Protein AF-X0T0F8-F1 (afdb_monomer_lite)

Structure (mmCIF, N/CA/C/O backbone):
data_AF-X0T0F8-F1
#
_entry.id   AF-X0T0F8-F1
#
loop_
_atom_site.group_PDB
_atom_site.id
_atom_site.type_symbol
_atom_site.label_atom_id
_atom_site.label_alt_id
_atom_site.label_comp_id
_atom_site.label_asym_id
_atom_site.label_entity_id
_atom_site.label_seq_id
_atom_site.pdbx_PDB_ins_code
_atom_site.Cartn_x
_atom_site.Cartn_y
_atom_site.Cartn_z
_atom_site.occupancy
_atom_site.B_iso_or_equiv
_atom_site.auth_seq_id
_atom_site.auth_comp_id
_atom_site.auth_asym_id
_atom_site.auth_atom_id
_atom_site.pdbx_PDB_model_num
ATOM 1 N N . THR A 1 1 ? -37.747 -18.204 15.256 1.00 54.25 1 THR A N 1
ATOM 2 C CA . THR A 1 1 ? -36.375 -17.651 15.334 1.00 54.25 1 THR A CA 1
ATOM 3 C C . THR A 1 1 ? -36.435 -16.169 15.013 1.00 54.25 1 THR A C 1
ATOM 5 O O . THR A 1 1 ? -37.007 -15.819 13.990 1.00 54.25 1 THR A O 1
ATOM 8 N N . ARG A 1 2 ? -35.971 -15.277 15.900 1.00 54.91 2 ARG A N 1
ATOM 9 C CA . ARG A 1 2 ? -36.065 -13.819 15.690 1.00 54.91 2 ARG A CA 1
ATOM 10 C C . ARG A 1 2 ? -34.994 -13.406 14.676 1.00 54.91 2 ARG A C 1
ATOM 12 O O . ARG A 1 2 ? -33.815 -13.368 15.015 1.00 54.91 2 ARG A O 1
ATOM 19 N N . ILE A 1 3 ? -35.395 -13.170 13.432 1.00 52.09 3 ILE A N 1
ATOM 20 C CA . ILE A 1 3 ? -34.484 -12.750 12.363 1.00 52.09 3 ILE A CA 1
ATOM 21 C C . ILE A 1 3 ? -34.043 -11.314 12.678 1.00 52.09 3 ILE A C 1
ATOM 23 O O . ILE A 1 3 ? -34.888 -10.450 12.923 1.00 52.09 3 ILE A O 1
ATOM 27 N N . ARG A 1 4 ? -32.732 -11.060 12.762 1.00 62.59 4 ARG A N 1
ATOM 28 C CA . ARG A 1 4 ? -32.211 -9.701 12.975 1.00 62.59 4 ARG A CA 1
ATOM 29 C C . ARG A 1 4 ? -32.296 -8.945 11.648 1.00 62.59 4 ARG A C 1
ATOM 31 O O . ARG A 1 4 ? -31.747 -9.405 10.655 1.00 62.59 4 ARG A O 1
ATOM 38 N N . GLY A 1 5 ? -33.005 -7.817 11.642 1.00 70.88 5 GLY A N 1
ATOM 39 C CA . GLY A 1 5 ? -33.001 -6.881 10.515 1.00 70.88 5 GLY A CA 1
ATOM 40 C C . GLY A 1 5 ? -31.671 -6.119 10.395 1.00 70.88 5 GLY A C 1
ATOM 41 O O . GLY A 1 5 ? -30.781 -6.312 11.230 1.00 70.88 5 GLY A O 1
ATOM 42 N N . PRO A 1 6 ? -31.533 -5.236 9.391 1.00 69.25 6 PRO A N 1
ATOM 43 C CA . PRO A 1 6 ? -30.326 -4.439 9.180 1.00 69.25 6 PRO A CA 1
ATOM 44 C C . PRO A 1 6 ? -29.976 -3.612 10.425 1.00 69.25 6 PRO A C 1
ATOM 46 O O . PRO A 1 6 ? -30.846 -2.964 11.008 1.00 69.25 6 PRO A O 1
ATOM 49 N N . LEU A 1 7 ? -28.703 -3.631 10.835 1.00 70.88 7 LEU A N 1
ATOM 50 C CA . LEU A 1 7 ? -28.201 -2.877 11.997 1.00 70.88 7 LEU A CA 1
ATOM 51 C C . LEU A 1 7 ? -27.664 -1.483 11.624 1.00 70.88 7 LEU A C 1
ATOM 53 O O . LEU A 1 7 ? -27.368 -0.674 12.501 1.00 70.88 7 LEU A O 1
ATOM 57 N N . ALA A 1 8 ? -27.546 -1.191 10.329 1.00 66.50 8 ALA A N 1
ATOM 58 C CA . ALA A 1 8 ? -27.063 0.082 9.807 1.00 66.50 8 ALA A CA 1
ATOM 59 C C . ALA A 1 8 ? -27.865 0.509 8.565 1.00 66.50 8 ALA A C 1
ATOM 61 O O . ALA A 1 8 ? -28.493 -0.319 7.903 1.00 66.50 8 ALA A O 1
ATOM 62 N N . GLY A 1 9 ? -27.825 1.807 8.251 1.00 69.94 9 GLY A N 1
ATOM 63 C CA . GLY A 1 9 ? -28.524 2.400 7.106 1.00 69.94 9 GLY A CA 1
ATOM 64 C C . GLY A 1 9 ? -29.981 2.790 7.384 1.00 69.94 9 GLY A C 1
ATOM 65 O O . GLY A 1 9 ? -30.489 2.620 8.489 1.00 69.94 9 GLY A O 1
ATOM 66 N N . LEU A 1 10 ? -30.654 3.322 6.357 1.00 65.88 10 LEU A N 1
ATOM 67 C CA . LEU A 1 10 ? -32.000 3.914 6.457 1.00 65.88 10 LEU A CA 1
ATOM 68 C C . LEU A 1 10 ? -33.087 2.935 6.933 1.00 65.88 10 LEU A C 1
ATOM 70 O O . LEU A 1 10 ? -34.088 3.357 7.495 1.00 65.88 10 LEU A O 1
ATOM 74 N N . SER A 1 11 ? -32.895 1.631 6.716 1.00 75.56 11 SER A N 1
ATOM 75 C CA . SER A 1 11 ? -33.867 0.591 7.093 1.00 75.56 11 SER A CA 1
ATOM 76 C C . SER A 1 11 ? -33.663 0.041 8.514 1.00 75.56 11 SER A C 1
ATOM 78 O O . SER A 1 11 ? -34.413 -0.836 8.948 1.00 75.56 11 SER A O 1
ATOM 80 N N . ALA A 1 12 ? -32.641 0.505 9.242 1.00 76.50 12 ALA A N 1
ATOM 81 C CA . ALA A 1 12 ? -32.348 0.026 10.587 1.00 76.50 12 ALA A CA 1
ATOM 82 C C . ALA A 1 12 ? -33.282 0.673 11.618 1.00 76.50 12 ALA A C 1
ATOM 84 O O . ALA A 1 12 ? -33.380 1.894 11.700 1.00 76.50 12 ALA A O 1
ATOM 85 N N . ARG A 1 13 ? -33.925 -0.146 12.464 1.00 75.12 13 ARG A N 1
ATOM 86 C CA . ARG A 1 13 ? -34.783 0.348 13.562 1.00 75.12 13 ARG A CA 1
ATOM 87 C C . ARG A 1 13 ? -34.031 1.247 14.550 1.00 75.12 13 ARG A C 1
ATOM 89 O O . ARG A 1 13 ? -34.623 2.187 15.054 1.00 75.12 13 ARG A O 1
ATOM 96 N N . ASN A 1 14 ? -32.758 0.938 14.802 1.00 76.31 14 ASN A N 1
ATOM 97 C CA . ASN A 1 14 ? -31.816 1.739 15.585 1.00 76.31 14 ASN A CA 1
ATOM 98 C C . ASN A 1 14 ? -30.502 1.813 14.789 1.00 76.31 14 ASN A C 1
ATOM 100 O O . ASN A 1 14 ? -29.700 0.881 14.885 1.00 76.31 14 ASN A O 1
ATOM 104 N N . PRO A 1 15 ? -30.299 2.848 13.957 1.00 71.56 15 PRO A N 1
ATOM 105 C CA . PRO A 1 15 ? -29.115 2.936 13.118 1.00 71.56 15 PRO A CA 1
ATOM 106 C C . PRO A 1 15 ? -27.858 3.137 13.967 1.00 71.56 15 PRO A C 1
ATOM 108 O O . PRO A 1 15 ? -27.785 4.055 14.782 1.00 71.56 15 PRO A O 1
ATOM 111 N N . ILE A 1 16 ? -26.848 2.300 13.742 1.00 71.38 16 ILE A N 1
ATOM 112 C CA . ILE A 1 16 ? -25.499 2.525 14.263 1.00 71.38 16 ILE A CA 1
ATOM 113 C C . ILE A 1 16 ? -24.871 3.687 13.466 1.00 71.38 16 ILE A C 1
ATOM 115 O O . ILE A 1 16 ? -24.812 3.595 12.234 1.00 71.38 16 ILE A O 1
ATOM 119 N N . PRO A 1 17 ? -24.407 4.780 14.112 1.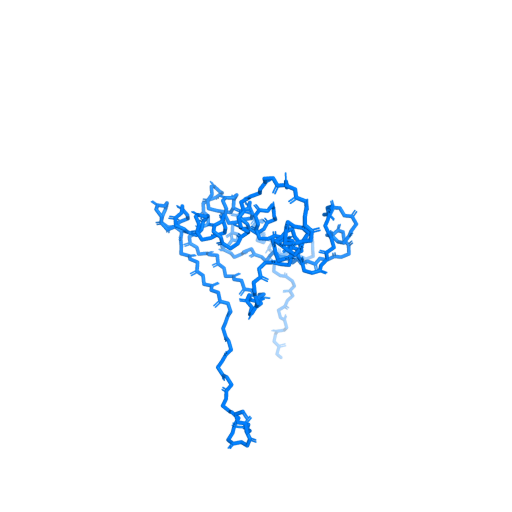00 76.31 17 PRO A N 1
ATOM 120 C CA . PRO A 1 17 ? -23.706 5.858 13.416 1.00 76.31 17 PRO A CA 1
ATOM 121 C C . PRO A 1 17 ? -22.486 5.309 12.675 1.00 76.31 17 PRO A C 1
ATOM 123 O O . PRO A 1 17 ? -21.732 4.525 13.255 1.00 76.31 17 PRO A O 1
ATOM 126 N N . ARG A 1 18 ? -22.260 5.719 11.420 1.00 70.81 18 ARG A N 1
ATOM 127 C CA . ARG A 1 18 ? -21.124 5.215 10.620 1.00 70.81 18 ARG A CA 1
ATOM 128 C C . ARG A 1 18 ? -19.789 5.397 11.348 1.00 70.81 18 ARG A C 1
ATOM 130 O O . ARG A 1 18 ? -19.007 4.456 11.417 1.00 70.81 18 ARG A O 1
ATOM 137 N N . ASP A 1 19 ? -19.612 6.535 12.009 1.00 75.94 19 ASP A N 1
ATOM 138 C CA . ASP A 1 19 ? -18.387 6.881 12.745 1.00 75.94 19 ASP A CA 1
ATOM 139 C C . ASP A 1 19 ? -18.174 6.044 14.019 1.00 75.94 19 ASP A C 1
ATOM 141 O O . ASP A 1 19 ? -17.109 6.071 14.635 1.00 75.94 19 ASP A O 1
ATOM 145 N N . SER A 1 20 ? -19.183 5.278 14.443 1.00 79.19 20 SER A N 1
ATOM 146 C CA . SER A 1 20 ? -19.064 4.373 15.590 1.00 79.19 20 SER A CA 1
ATOM 147 C C . SER A 1 20 ? -18.519 2.989 15.217 1.00 79.19 20 SER A C 1
ATOM 149 O O . SER A 1 20 ? -18.130 2.230 16.112 1.00 79.19 20 SER A O 1
ATOM 151 N N . LEU A 1 21 ? -18.440 2.665 13.918 1.00 83.25 21 LEU A N 1
ATOM 152 C CA . LEU A 1 21 ? -17.884 1.403 13.438 1.00 83.25 21 LEU A CA 1
ATOM 153 C C . LEU A 1 21 ? -16.379 1.339 13.723 1.00 83.25 21 LEU A C 1
ATOM 155 O O . LEU A 1 21 ? -15.634 2.287 13.499 1.00 83.25 21 LEU A O 1
ATOM 159 N N . LYS A 1 22 ? -15.925 0.200 14.250 1.00 89.19 22 LYS A N 1
ATOM 160 C CA . LYS A 1 22 ? -14.508 -0.039 14.585 1.00 89.19 22 LYS A CA 1
ATOM 161 C C . LYS A 1 22 ? -13.751 -0.807 13.507 1.00 89.19 22 LYS A C 1
ATOM 163 O O . LYS A 1 22 ? -12.538 -0.952 13.607 1.00 89.19 22 LYS A O 1
ATOM 168 N N . VAL A 1 23 ? -14.475 -1.308 12.512 1.00 92.00 23 VAL A N 1
ATOM 169 C CA . VAL A 1 23 ? -13.954 -2.085 11.392 1.00 92.00 23 VAL A CA 1
ATOM 170 C C . VAL A 1 23 ? -14.469 -1.438 10.118 1.00 92.00 23 VAL A C 1
ATOM 172 O O . VAL A 1 23 ? -15.662 -1.153 10.010 1.00 92.00 23 VAL A O 1
ATOM 175 N N . VAL A 1 24 ? -13.559 -1.213 9.178 1.00 92.06 24 VAL A N 1
ATOM 176 C CA . VAL A 1 24 ? -13.844 -0.682 7.847 1.00 92.06 24 VAL A CA 1
ATOM 177 C C . VAL A 1 24 ? -13.382 -1.728 6.845 1.00 92.06 24 VAL A C 1
ATOM 179 O O . VAL A 1 24 ? -12.265 -2.231 6.959 1.00 92.06 24 VAL A O 1
ATOM 182 N N . LEU A 1 25 ? -14.251 -2.068 5.897 1.00 93.31 25 LEU A N 1
ATOM 183 C CA . LEU A 1 25 ? -13.880 -2.858 4.732 1.00 93.31 25 LEU A CA 1
ATOM 184 C C . LEU A 1 25 ? -13.522 -1.886 3.610 1.00 93.31 25 LEU A C 1
ATOM 186 O O . LEU A 1 25 ? -14.281 -0.955 3.345 1.00 93.31 25 LEU A O 1
ATOM 190 N N . VAL A 1 26 ? -12.364 -2.101 3.000 1.00 93.94 26 VAL A N 1
ATOM 191 C CA . VAL A 1 26 ? -11.932 -1.399 1.794 1.00 93.94 26 VAL A CA 1
ATOM 192 C C . VAL A 1 26 ? -11.822 -2.462 0.717 1.00 93.94 26 VAL A C 1
ATOM 194 O O . VAL A 1 26 ? -10.995 -3.365 0.831 1.00 93.94 26 VAL A O 1
ATOM 197 N N . ASP A 1 27 ? -12.704 -2.393 -0.265 1.00 94.31 27 ASP A N 1
ATOM 198 C CA . ASP A 1 27 ? -12.784 -3.323 -1.377 1.00 94.31 27 ASP A CA 1
ATOM 199 C C . ASP A 1 27 ? -12.204 -2.721 -2.658 1.00 94.31 27 ASP A C 1
ATOM 201 O O . ASP A 1 27 ? -11.964 -1.519 -2.775 1.00 94.31 27 ASP A O 1
ATOM 205 N N . ILE A 1 28 ? -11.921 -3.608 -3.608 1.00 93.56 28 ILE A N 1
ATOM 206 C CA . ILE A 1 28 ? -11.598 -3.248 -4.984 1.00 93.56 28 ILE A CA 1
ATOM 207 C C . ILE A 1 28 ? -12.841 -3.582 -5.797 1.00 93.56 28 ILE A C 1
ATOM 209 O O . ILE A 1 28 ? -13.161 -4.754 -5.992 1.00 93.56 28 ILE A O 1
ATOM 213 N N . ASP A 1 29 ? -13.543 -2.551 -6.236 1.00 93.25 29 ASP A N 1
ATOM 214 C CA . ASP A 1 29 ? -14.832 -2.635 -6.920 1.00 93.25 29 ASP A CA 1
ATOM 215 C C . ASP A 1 29 ? -14.764 -2.064 -8.349 1.00 93.25 29 ASP A C 1
ATOM 217 O O . ASP A 1 29 ? -13.705 -1.642 -8.822 1.00 93.25 29 ASP A O 1
ATOM 221 N N . ASP A 1 30 ? -15.899 -2.037 -9.053 1.00 93.62 30 ASP A N 1
ATOM 222 C CA . ASP A 1 30 ? -16.008 -1.508 -10.422 1.00 93.62 30 ASP A CA 1
ATOM 223 C C . ASP A 1 30 ? -15.534 -0.047 -10.538 1.00 93.62 30 ASP A C 1
ATOM 225 O O . ASP A 1 30 ? -14.913 0.336 -11.534 1.00 93.62 30 ASP A O 1
ATOM 229 N N . GLU A 1 31 ? -15.758 0.772 -9.507 1.00 94.00 31 GLU A N 1
ATOM 230 C CA . GLU A 1 31 ? -15.270 2.152 -9.473 1.00 94.00 31 GLU A CA 1
ATOM 231 C C . GLU A 1 31 ? -13.752 2.216 -9.306 1.00 94.00 31 GLU A C 1
ATOM 233 O O . GLU A 1 31 ? -13.100 3.055 -9.929 1.00 94.00 31 GLU A O 1
ATOM 238 N N . SER A 1 32 ? -13.163 1.292 -8.547 1.00 92.75 32 SER A N 1
ATOM 239 C CA . SER A 1 32 ? -11.711 1.146 -8.448 1.00 92.75 32 SER A CA 1
ATOM 240 C C . SER A 1 32 ? -11.092 0.865 -9.820 1.00 92.75 32 SER A C 1
ATOM 242 O O . SER A 1 32 ? -10.120 1.524 -10.187 1.00 92.75 32 SER A O 1
ATOM 244 N N . TRP A 1 33 ? -11.693 -0.023 -10.622 1.00 87.75 33 TRP A N 1
ATOM 245 C CA . TRP A 1 33 ? -11.249 -0.296 -11.999 1.00 87.75 33 TRP A CA 1
ATOM 246 C C . TRP A 1 33 ? -11.351 0.922 -12.922 1.00 87.75 33 TRP A C 1
ATOM 248 O O . TRP A 1 33 ? -10.568 1.057 -13.863 1.00 87.75 33 TRP A O 1
ATOM 258 N N . ARG A 1 34 ? -12.322 1.806 -12.670 1.00 90.94 34 ARG A N 1
ATOM 259 C CA . ARG A 1 34 ? -12.556 3.014 -13.469 1.00 90.94 34 ARG A CA 1
ATOM 260 C C . ARG A 1 34 ? -11.648 4.177 -13.072 1.00 90.94 34 ARG A C 1
ATOM 262 O O . ARG A 1 34 ? -11.293 4.987 -13.928 1.00 90.94 34 ARG A O 1
ATOM 269 N N . LEU A 1 35 ? -11.332 4.302 -11.783 1.00 93.62 35 LEU A N 1
ATOM 270 C CA . LEU A 1 35 ? -10.728 5.504 -11.201 1.00 93.62 35 LEU A CA 1
ATOM 271 C C . LEU A 1 35 ? -9.258 5.343 -10.815 1.00 93.62 35 LEU A C 1
ATOM 273 O O . LEU A 1 35 ? -8.533 6.340 -10.806 1.00 93.62 35 LEU A O 1
ATOM 277 N N . VAL A 1 36 ? -8.794 4.133 -10.496 1.00 94.44 36 VAL A N 1
ATOM 278 C CA . VAL A 1 36 ? -7.377 3.900 -10.193 1.00 94.44 36 VAL A CA 1
ATOM 279 C C . VAL A 1 36 ? -6.608 3.837 -11.519 1.00 94.44 36 VAL A C 1
ATOM 281 O O . VAL A 1 36 ? -6.891 2.966 -12.340 1.00 94.44 36 VAL A O 1
ATOM 284 N N . PRO A 1 37 ? -5.617 4.719 -11.767 1.00 92.75 37 PRO A N 1
ATOM 285 C CA . PRO A 1 37 ? -4.945 4.833 -13.066 1.00 92.75 37 PRO A CA 1
ATOM 286 C C . PRO A 1 37 ? -3.881 3.741 -13.282 1.00 92.75 37 PRO A C 1
ATOM 288 O O . PRO A 1 37 ? -2.815 3.992 -13.843 1.00 92.75 37 PRO A O 1
ATOM 291 N N . TYR A 1 38 ? -4.155 2.521 -12.822 1.00 91.44 38 TYR A N 1
ATOM 292 C CA . TYR A 1 38 ? -3.258 1.378 -12.907 1.00 91.44 38 TYR A CA 1
ATOM 293 C C . TYR A 1 38 ? -4.026 0.122 -13.285 1.00 91.44 38 TYR A C 1
ATOM 295 O O . TYR A 1 38 ? -5.135 -0.118 -12.819 1.00 91.44 38 TYR A O 1
ATOM 303 N N . LYS A 1 39 ? -3.403 -0.723 -14.107 1.00 87.94 39 LYS A N 1
ATOM 304 C CA . LYS A 1 39 ? -3.919 -2.064 -14.370 1.00 87.94 39 LYS A CA 1
ATOM 305 C C . LYS A 1 39 ? -3.665 -2.950 -13.151 1.00 87.94 39 LYS A C 1
ATOM 307 O O . LYS A 1 39 ? -2.611 -2.846 -12.532 1.00 87.94 39 LYS A O 1
ATOM 312 N N . TRP A 1 40 ? -4.598 -3.848 -12.850 1.00 89.31 40 TRP A N 1
ATOM 313 C CA . TRP A 1 40 ? -4.369 -4.918 -11.883 1.00 89.31 40 TRP A CA 1
ATOM 314 C C . TRP A 1 40 ? -3.271 -5.897 -12.359 1.00 89.31 40 TRP A C 1
ATOM 316 O O . TRP A 1 40 ? -3.289 -6.278 -13.537 1.00 89.31 40 TRP A O 1
ATOM 326 N N . PRO A 1 41 ? -2.360 -6.365 -11.483 1.00 92.19 41 PRO A N 1
ATOM 327 C CA . PRO A 1 41 ? -2.207 -6.003 -10.069 1.00 92.19 41 PRO A CA 1
ATOM 328 C C . PRO A 1 41 ? -1.683 -4.576 -9.870 1.00 92.19 41 PRO A C 1
ATOM 330 O O . PRO A 1 41 ? -0.777 -4.135 -10.575 1.00 92.19 41 PRO A O 1
ATOM 333 N N . TYR A 1 42 ? -2.249 -3.858 -8.894 1.00 95.00 42 TYR A N 1
ATOM 334 C CA . TYR A 1 42 ? -1.857 -2.473 -8.622 1.00 95.00 42 TYR A CA 1
ATOM 335 C C . TYR A 1 42 ? -0.413 -2.364 -8.113 1.00 95.00 42 TYR A C 1
ATOM 337 O O . TYR A 1 42 ? 0.015 -3.204 -7.313 1.00 95.00 42 TYR A O 1
ATOM 345 N N . PRO A 1 43 ? 0.324 -1.316 -8.527 1.00 95.88 43 PRO A N 1
ATOM 346 C CA . PRO A 1 43 ? 1.721 -1.153 -8.165 1.00 95.88 43 PRO A CA 1
ATOM 347 C C . PRO A 1 43 ? 1.875 -0.855 -6.672 1.00 95.88 43 PRO A C 1
ATOM 349 O O . PRO A 1 43 ? 1.113 -0.088 -6.069 1.00 95.88 43 PRO A O 1
ATOM 352 N N . ARG A 1 44 ? 2.886 -1.477 -6.069 1.00 97.00 44 ARG A N 1
ATOM 353 C CA . ARG A 1 44 ? 3.134 -1.411 -4.626 1.00 97.00 44 ARG A CA 1
ATOM 354 C C . ARG A 1 44 ? 3.605 -0.038 -4.161 1.00 97.00 44 ARG A C 1
ATOM 356 O O . ARG A 1 44 ? 3.217 0.377 -3.071 1.00 97.00 44 ARG A O 1
ATOM 363 N N . ASP A 1 45 ? 4.371 0.681 -4.981 1.00 96.44 45 ASP A N 1
ATOM 364 C CA . ASP A 1 45 ? 4.857 2.028 -4.658 1.00 96.44 45 ASP A CA 1
ATOM 365 C C . ASP A 1 45 ? 3.749 3.084 -4.665 1.00 96.44 45 ASP A C 1
ATOM 367 O O . ASP A 1 45 ? 3.704 3.925 -3.766 1.00 96.44 45 ASP A O 1
ATOM 371 N N . ASP A 1 46 ? 2.861 3.048 -5.660 1.00 94.69 46 ASP A N 1
ATOM 372 C CA . ASP A 1 46 ? 1.914 4.143 -5.872 1.00 94.69 46 ASP A CA 1
ATOM 373 C C . ASP A 1 46 ? 0.531 3.901 -5.273 1.00 94.69 46 ASP A C 1
ATOM 375 O O . ASP A 1 46 ? -0.114 4.847 -4.826 1.00 94.69 46 ASP A O 1
ATOM 379 N N . VAL A 1 47 ? 0.077 2.648 -5.205 1.00 96.31 47 VAL A N 1
ATOM 380 C CA . VAL A 1 47 ? -1.244 2.326 -4.652 1.00 96.31 47 VAL A CA 1
ATOM 381 C C . VAL A 1 47 ? -1.106 1.814 -3.226 1.00 96.31 47 VAL A C 1
ATOM 383 O O . VAL A 1 47 ? -1.525 2.483 -2.280 1.00 96.31 47 VAL A O 1
ATOM 386 N N . TRP A 1 48 ? -0.471 0.658 -3.033 1.00 97.12 48 TRP A N 1
ATOM 387 C CA . TRP A 1 48 ? -0.499 -0.022 -1.734 1.00 97.12 48 TRP A CA 1
ATOM 388 C C . TRP A 1 48 ? 0.271 0.711 -0.638 1.00 97.12 48 TRP A C 1
ATOM 390 O O . TRP A 1 48 ? -0.216 0.825 0.489 1.00 97.12 48 TRP A O 1
ATOM 400 N N . ALA A 1 49 ? 1.424 1.294 -0.960 1.00 98.25 49 ALA A N 1
ATOM 401 C CA . ALA A 1 49 ? 2.177 2.104 -0.011 1.00 98.25 49 ALA A CA 1
ATOM 402 C C . ALA A 1 49 ? 1.428 3.386 0.403 1.00 98.25 49 ALA A C 1
ATOM 404 O O . ALA A 1 49 ? 1.579 3.837 1.542 1.00 98.25 49 ALA A O 1
ATOM 405 N N . ARG A 1 50 ? 0.601 3.969 -0.479 1.00 97.75 50 ARG A N 1
ATOM 406 C CA . ARG A 1 50 ? -0.270 5.106 -0.130 1.00 97.75 50 ARG A CA 1
ATOM 407 C C . ARG A 1 50 ? -1.449 4.666 0.730 1.00 97.75 50 ARG A C 1
ATOM 409 O O . ARG A 1 50 ? -1.741 5.336 1.713 1.00 97.75 50 ARG A O 1
ATOM 416 N N . VAL A 1 51 ? -2.073 3.527 0.419 1.00 97.62 51 VAL A N 1
ATOM 417 C CA . VAL A 1 51 ? -3.144 2.937 1.243 1.00 97.62 51 VAL A CA 1
ATOM 418 C C . VAL A 1 51 ? -2.663 2.723 2.677 1.00 97.62 51 VAL A C 1
ATOM 420 O O . VAL A 1 51 ? -3.318 3.186 3.608 1.00 97.62 51 VAL A O 1
ATOM 423 N N . VAL A 1 52 ? -1.495 2.098 2.866 1.00 98.62 52 VAL A N 1
ATOM 424 C CA . VAL A 1 52 ? -0.921 1.876 4.203 1.00 98.62 52 VAL A CA 1
ATOM 425 C C . VAL A 1 52 ? -0.719 3.196 4.947 1.00 98.62 52 VAL A C 1
ATOM 427 O O . VAL A 1 52 ? -1.199 3.331 6.069 1.00 98.62 52 VAL A O 1
ATOM 430 N N . ARG A 1 53 ? -0.063 4.185 4.323 1.00 98.81 53 ARG A N 1
ATOM 431 C CA . ARG A 1 53 ? 0.191 5.489 4.958 1.00 98.81 53 ARG A CA 1
ATOM 432 C C . ARG A 1 53 ? -1.106 6.210 5.324 1.00 98.81 53 ARG A C 1
ATOM 434 O O . ARG A 1 53 ? -1.272 6.594 6.474 1.00 98.81 53 ARG A O 1
ATOM 441 N N . ASN A 1 54 ? -2.047 6.307 4.388 1.00 98.50 54 ASN A N 1
ATOM 442 C CA . ASN A 1 54 ? -3.303 7.027 4.592 1.00 98.50 54 ASN A CA 1
ATOM 443 C C . ASN A 1 54 ? -4.166 6.391 5.688 1.00 98.50 54 ASN A C 1
ATOM 445 O O . ASN A 1 54 ? -4.726 7.102 6.517 1.00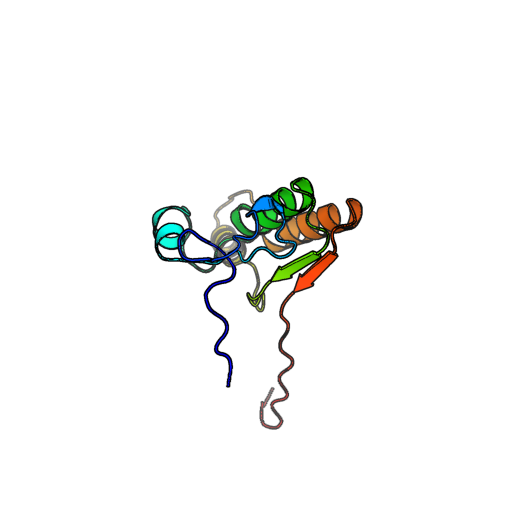 98.50 54 ASN A O 1
ATOM 449 N N . LEU A 1 55 ? -4.270 5.059 5.721 1.00 98.00 55 LEU A N 1
ATOM 450 C CA . LEU A 1 55 ? -5.037 4.365 6.758 1.00 98.00 55 LEU A CA 1
ATOM 451 C C . LEU A 1 55 ? -4.359 4.471 8.130 1.00 98.00 55 LEU A C 1
ATOM 453 O O . LEU A 1 55 ? -5.045 4.661 9.136 1.00 98.00 55 LEU A O 1
ATOM 457 N N . THR A 1 56 ? -3.027 4.398 8.183 1.00 98.62 56 THR A N 1
ATOM 458 C CA . THR A 1 56 ? -2.261 4.681 9.405 1.00 98.62 56 THR A CA 1
ATOM 459 C C . THR A 1 56 ? -2.522 6.099 9.906 1.00 98.62 56 THR A C 1
ATOM 461 O O . THR A 1 56 ? -2.855 6.273 11.078 1.00 98.62 56 THR A O 1
ATOM 464 N N . ASP A 1 57 ? -2.424 7.099 9.032 1.00 98.44 57 ASP A N 1
ATOM 465 C CA . ASP A 1 57 ? -2.617 8.509 9.386 1.00 98.44 57 ASP A CA 1
ATOM 466 C C . ASP A 1 57 ? -4.067 8.803 9.803 1.00 98.44 57 ASP A C 1
ATOM 468 O O . ASP A 1 57 ? -4.309 9.638 10.674 1.00 98.44 57 ASP A O 1
ATOM 472 N N . ALA A 1 58 ? -5.030 8.048 9.267 1.00 96.38 58 ALA A N 1
ATOM 473 C CA . ALA A 1 58 ? -6.428 8.059 9.697 1.00 96.38 58 ALA A CA 1
ATOM 474 C C . ALA A 1 58 ? -6.670 7.380 11.065 1.00 96.38 58 ALA A C 1
ATOM 476 O O . ALA A 1 58 ? -7.800 7.361 11.555 1.00 96.38 58 ALA A O 1
ATOM 477 N N . GLY A 1 59 ? -5.636 6.821 11.702 1.00 96.06 59 GLY A N 1
ATOM 478 C CA . GLY A 1 59 ? -5.711 6.226 13.037 1.00 96.06 59 GLY A CA 1
ATOM 479 C C . GLY A 1 59 ? -6.041 4.732 13.056 1.00 96.06 59 GLY A C 1
ATOM 480 O O . GLY A 1 59 ? -6.438 4.206 14.104 1.00 96.06 59 GLY A O 1
ATOM 481 N N . ALA A 1 60 ? -5.880 4.022 11.934 1.00 97.56 60 ALA A N 1
ATOM 482 C CA . ALA A 1 60 ? -6.030 2.572 11.918 1.00 97.56 60 ALA A CA 1
ATOM 483 C C . ALA A 1 60 ? -5.014 1.920 12.870 1.00 97.56 60 ALA A C 1
ATOM 485 O O . ALA A 1 60 ? -3.806 2.125 12.769 1.00 97.56 60 ALA A O 1
ATOM 486 N N . ARG A 1 61 ? -5.498 1.088 13.799 1.00 97.75 61 ARG A N 1
ATOM 487 C CA . ARG A 1 61 ? -4.626 0.326 14.716 1.00 97.75 61 ARG A CA 1
ATOM 488 C C . ARG A 1 61 ? -4.083 -0.950 14.083 1.00 97.75 61 ARG A C 1
ATOM 490 O O . ARG A 1 61 ? -3.007 -1.416 14.451 1.00 97.75 61 ARG A O 1
ATOM 497 N N . VAL A 1 62 ? -4.846 -1.529 13.162 1.00 98.56 62 VAL A N 1
ATOM 498 C CA . VAL A 1 62 ? -4.500 -2.740 12.420 1.00 98.56 62 VAL A CA 1
ATOM 499 C C . VAL A 1 62 ? -5.002 -2.573 10.990 1.00 98.56 62 VAL A C 1
ATOM 501 O O . VAL A 1 62 ? -6.140 -2.152 10.798 1.00 98.56 62 VAL A O 1
ATOM 504 N N . ILE A 1 63 ? -4.169 -2.914 10.010 1.00 98.56 63 ILE A N 1
ATOM 505 C CA . ILE A 1 63 ? -4.530 -3.012 8.593 1.00 98.56 63 ILE A CA 1
ATOM 506 C C . ILE A 1 63 ? -4.281 -4.460 8.171 1.00 98.56 63 ILE A C 1
ATOM 508 O O . ILE A 1 63 ? -3.193 -4.994 8.398 1.00 98.56 63 ILE A O 1
ATOM 512 N N . VAL A 1 64 ? -5.293 -5.096 7.589 1.00 98.12 64 VAL A N 1
ATOM 513 C CA . VAL A 1 64 ? -5.232 -6.485 7.121 1.00 98.12 64 VAL A CA 1
ATOM 514 C C . VAL A 1 64 ? -5.425 -6.485 5.612 1.00 98.12 64 VAL A C 1
ATOM 516 O O . VAL A 1 64 ? -6.396 -5.911 5.128 1.00 98.12 64 VAL A O 1
ATOM 519 N N . PHE A 1 65 ? -4.509 -7.117 4.885 1.00 97.25 65 PHE A N 1
ATOM 520 C CA . PHE A 1 65 ? -4.620 -7.301 3.442 1.00 97.25 65 PHE A CA 1
ATOM 521 C C . PHE A 1 65 ? -5.162 -8.691 3.128 1.00 97.25 65 PHE A C 1
ATOM 523 O O . PHE A 1 65 ? -4.516 -9.686 3.452 1.00 97.25 65 PHE A O 1
ATOM 530 N N . ASP A 1 66 ? -6.301 -8.736 2.440 1.00 94.00 66 ASP A N 1
ATOM 531 C CA . ASP A 1 66 ? -6.812 -9.922 1.741 1.00 94.00 66 ASP A CA 1
ATOM 532 C C . ASP A 1 66 ? -6.383 -9.888 0.262 1.00 94.00 66 ASP A C 1
ATOM 534 O O . ASP A 1 66 ? -7.176 -9.983 -0.669 1.00 94.00 66 ASP A O 1
ATOM 538 N N . VAL A 1 67 ? -5.095 -9.616 0.052 1.00 91.62 67 VAL A N 1
ATOM 539 C CA . VAL A 1 67 ? -4.420 -9.609 -1.248 1.00 91.62 67 VAL A CA 1
ATOM 540 C C . VAL A 1 67 ? -3.084 -10.304 -1.036 1.00 91.62 67 VAL A C 1
ATOM 542 O O . VAL A 1 67 ? -2.343 -9.956 -0.112 1.00 91.62 67 VAL A O 1
ATOM 545 N N . GLU A 1 68 ? -2.781 -11.294 -1.872 1.00 90.88 68 GLU A N 1
ATOM 546 C CA . GLU A 1 68 ? -1.499 -11.990 -1.826 1.00 90.88 68 GLU A CA 1
ATOM 547 C C . GLU A 1 68 ? -0.429 -11.189 -2.583 1.00 90.88 68 GLU A C 1
ATOM 549 O O . GLU A 1 68 ? -0.640 -10.704 -3.695 1.00 90.88 68 GLU A O 1
ATOM 554 N N . PHE A 1 69 ? 0.735 -11.046 -1.953 1.00 92.50 69 PHE A N 1
ATOM 555 C CA . PHE A 1 69 ? 1.917 -10.400 -2.520 1.00 92.50 69 PHE A CA 1
ATOM 556 C C . PHE A 1 69 ? 2.998 -11.459 -2.792 1.00 92.50 69 PHE A C 1
ATOM 558 O O . PHE A 1 69 ? 4.073 -11.427 -2.200 1.00 92.50 69 PHE A O 1
ATOM 565 N N . ASP A 1 70 ? 2.683 -12.436 -3.644 1.00 90.25 70 ASP A N 1
ATOM 566 C CA . ASP A 1 70 ? 3.456 -13.671 -3.863 1.00 90.25 70 ASP A CA 1
ATOM 567 C C . ASP A 1 70 ? 4.552 -13.573 -4.946 1.00 90.25 70 ASP A C 1
ATOM 569 O O . ASP A 1 70 ? 5.394 -14.465 -5.058 1.00 90.25 70 ASP A O 1
ATOM 573 N N . SER A 1 71 ? 4.593 -12.475 -5.705 1.00 91.06 71 SER A N 1
ATOM 574 C CA . SER A 1 71 ? 5.644 -12.154 -6.683 1.00 91.06 71 SER A CA 1
ATOM 575 C C . SER A 1 71 ? 6.310 -10.797 -6.399 1.00 91.06 71 SER A C 1
ATOM 577 O O . SER A 1 71 ? 5.790 -10.027 -5.591 1.00 91.06 71 SER A O 1
ATOM 579 N N . PRO A 1 72 ? 7.422 -10.432 -7.065 1.00 92.00 72 PRO A N 1
ATOM 580 C CA . PRO A 1 72 ? 7.903 -9.046 -7.086 1.00 92.00 72 PRO A CA 1
ATOM 581 C C . PRO A 1 72 ? 6.858 -8.071 -7.655 1.00 92.00 72 PRO A C 1
ATOM 583 O O . PRO A 1 72 ? 5.958 -8.484 -8.397 1.00 92.00 72 PRO A O 1
ATOM 586 N N . ASP A 1 73 ? 6.971 -6.782 -7.321 1.00 95.50 73 ASP A N 1
ATOM 587 C CA . ASP A 1 73 ? 6.135 -5.724 -7.902 1.00 95.50 73 ASP A CA 1
ATOM 588 C C . ASP A 1 73 ? 6.198 -5.718 -9.441 1.00 95.50 73 ASP A C 1
ATOM 590 O O . ASP A 1 73 ? 7.261 -5.552 -10.041 1.00 95.50 73 ASP A O 1
ATOM 594 N N . PHE A 1 74 ? 5.034 -5.849 -10.083 1.00 92.81 74 PHE A N 1
ATOM 595 C CA . PHE A 1 74 ? 4.923 -5.982 -11.538 1.00 92.81 74 PHE A CA 1
ATOM 596 C C . PHE A 1 74 ? 5.506 -4.781 -12.302 1.00 92.81 74 PHE A C 1
ATOM 598 O O . PHE A 1 74 ? 6.177 -4.954 -13.321 1.00 92.81 74 PHE A O 1
ATOM 605 N N . LYS A 1 75 ? 5.262 -3.554 -11.820 1.00 93.94 75 LYS A N 1
ATOM 606 C CA . LYS A 1 75 ? 5.773 -2.328 -12.454 1.00 93.94 75 LYS A CA 1
ATOM 607 C C . LYS A 1 75 ? 7.298 -2.279 -12.370 1.00 93.94 75 LYS A C 1
ATOM 609 O O . LYS A 1 75 ? 7.954 -1.954 -13.357 1.00 93.94 75 LYS A O 1
ATOM 614 N N . SER A 1 76 ? 7.848 -2.614 -11.211 1.00 94.81 76 SER A N 1
ATOM 615 C CA . SER A 1 76 ? 9.289 -2.625 -10.962 1.00 94.81 76 SER A CA 1
ATOM 616 C C . SER A 1 76 ? 10.000 -3.676 -11.806 1.00 94.81 76 SER A C 1
ATOM 618 O O . SER A 1 76 ? 10.969 -3.341 -12.480 1.00 94.81 76 SER A O 1
ATOM 620 N N . ASP A 1 77 ? 9.462 -4.896 -11.871 1.00 94.06 77 ASP A N 1
ATOM 621 C CA . ASP A 1 77 ? 9.985 -5.969 -12.727 1.00 94.06 77 ASP A CA 1
ATOM 622 C C . ASP A 1 77 ? 9.979 -5.564 -14.217 1.00 94.06 77 ASP A C 1
ATOM 624 O O . ASP A 1 77 ? 10.942 -5.804 -14.949 1.00 94.06 77 ASP A O 1
ATOM 628 N N . TYR A 1 78 ? 8.933 -4.867 -14.678 1.00 92.94 78 TYR A N 1
ATOM 629 C CA . TYR A 1 78 ? 8.886 -4.329 -16.042 1.00 92.94 78 TYR A CA 1
ATOM 630 C C . TYR A 1 78 ? 9.963 -3.263 -16.302 1.00 92.94 78 TYR A C 1
ATOM 632 O O . TYR A 1 78 ? 10.668 -3.331 -17.313 1.00 92.94 78 TYR A O 1
ATOM 640 N N . LEU A 1 79 ? 10.119 -2.290 -15.398 1.00 94.75 79 LEU A N 1
ATOM 641 C CA . LEU A 1 79 ? 11.136 -1.240 -15.528 1.00 94.75 79 LEU A CA 1
ATOM 642 C C . LEU A 1 79 ? 12.555 -1.813 -15.458 1.00 94.75 79 LEU A C 1
ATOM 644 O O . LEU A 1 79 ? 13.433 -1.387 -16.211 1.00 94.75 79 LEU A O 1
ATOM 648 N N . GLU A 1 80 ? 12.772 -2.827 -14.623 1.00 95.25 80 GLU A N 1
ATOM 649 C CA . GLU A 1 80 ? 14.047 -3.528 -14.546 1.00 95.25 80 GLU A CA 1
ATOM 650 C C . GLU A 1 80 ? 14.379 -4.235 -15.866 1.00 95.25 80 GLU A C 1
ATOM 652 O O . GLU A 1 80 ? 15.495 -4.112 -16.375 1.00 95.25 80 GLU A O 1
ATOM 657 N N . LYS A 1 81 ? 13.402 -4.911 -16.484 1.00 95.19 81 LYS A N 1
ATOM 658 C CA . LYS A 1 81 ? 13.564 -5.539 -17.806 1.00 95.19 81 LYS A CA 1
ATOM 659 C C . LYS A 1 81 ? 13.888 -4.523 -18.898 1.00 95.19 81 LYS A C 1
ATOM 661 O O . LYS A 1 81 ? 14.773 -4.781 -19.712 1.00 95.19 81 LYS A O 1
ATOM 666 N N . LEU A 1 82 ? 13.224 -3.366 -18.907 1.00 96.00 82 LEU A N 1
ATOM 667 C CA . LEU A 1 82 ? 13.525 -2.292 -19.859 1.00 96.00 82 LEU A CA 1
ATOM 668 C C . LEU A 1 82 ? 14.945 -1.746 -19.685 1.00 96.00 82 LEU A C 1
ATOM 670 O O . LEU A 1 82 ? 15.639 -1.519 -20.678 1.00 96.00 82 LEU A O 1
ATOM 674 N N . ASN A 1 83 ? 15.393 -1.571 -18.441 1.00 96.00 83 ASN A N 1
ATOM 675 C CA . ASN A 1 83 ? 16.754 -1.123 -18.160 1.00 96.00 83 ASN A CA 1
ATOM 676 C C . ASN A 1 83 ? 17.794 -2.172 -18.578 1.00 96.00 83 ASN A C 1
ATOM 678 O O . ASN A 1 83 ? 18.803 -1.831 -19.192 1.00 96.00 83 ASN A O 1
ATOM 682 N N . ARG A 1 84 ? 17.516 -3.466 -18.366 1.00 95.56 84 ARG A N 1
ATOM 683 C CA . ARG A 1 84 ? 18.353 -4.567 -18.883 1.00 95.56 84 ARG A CA 1
ATOM 684 C C . ARG A 1 84 ? 18.400 -4.611 -20.415 1.00 95.56 84 ARG A C 1
ATOM 686 O O . ARG A 1 84 ? 19.404 -5.040 -20.973 1.00 95.56 84 ARG A O 1
ATOM 693 N N . ALA A 1 85 ? 17.350 -4.146 -21.092 1.00 96.44 85 ALA A N 1
ATOM 694 C CA . ALA A 1 85 ? 17.293 -4.013 -22.549 1.00 96.44 85 ALA A CA 1
ATOM 695 C C . ALA A 1 85 ? 17.971 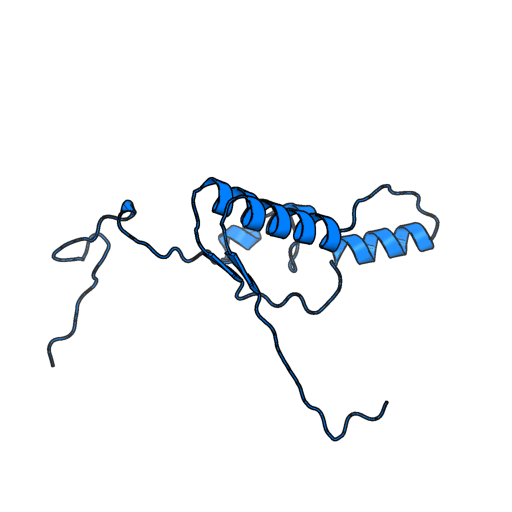-2.732 -23.088 1.00 96.44 85 ALA A C 1
ATOM 697 O O . ALA A 1 85 ? 17.918 -2.477 -24.290 1.00 96.44 85 ALA A O 1
ATOM 698 N N . GLY A 1 86 ? 18.609 -1.930 -22.226 1.00 95.69 86 GLY A N 1
ATOM 699 C CA . GLY A 1 86 ? 19.376 -0.742 -22.615 1.00 95.69 86 GLY A CA 1
ATOM 700 C C . GLY A 1 86 ? 18.675 0.596 -22.368 1.00 95.69 86 GLY A C 1
ATOM 701 O O . GLY A 1 86 ? 19.212 1.635 -22.747 1.00 95.69 86 GLY A O 1
ATOM 702 N N . SER A 1 87 ? 17.504 0.603 -21.723 1.00 95.75 87 SER A N 1
ATOM 703 C CA . SER A 1 87 ? 16.924 1.846 -21.193 1.00 95.75 87 SER A CA 1
ATOM 704 C C . SER A 1 87 ? 17.692 2.317 -19.948 1.00 95.75 87 SER A C 1
ATOM 706 O O . SER A 1 87 ? 18.397 1.539 -19.311 1.00 95.75 87 SER A O 1
ATOM 708 N N . ASN A 1 88 ? 17.544 3.588 -19.569 1.00 93.62 88 ASN A N 1
ATOM 709 C CA . ASN A 1 88 ? 18.075 4.111 -18.306 1.00 93.62 88 ASN A CA 1
ATOM 710 C C . ASN A 1 88 ? 17.004 4.931 -17.582 1.00 93.62 88 ASN A C 1
ATOM 712 O O . ASN A 1 88 ? 17.079 6.156 -17.485 1.00 93.62 88 ASN A O 1
ATOM 716 N N . ILE A 1 89 ? 15.949 4.243 -17.157 1.00 95.06 89 ILE A N 1
ATOM 717 C CA . ILE A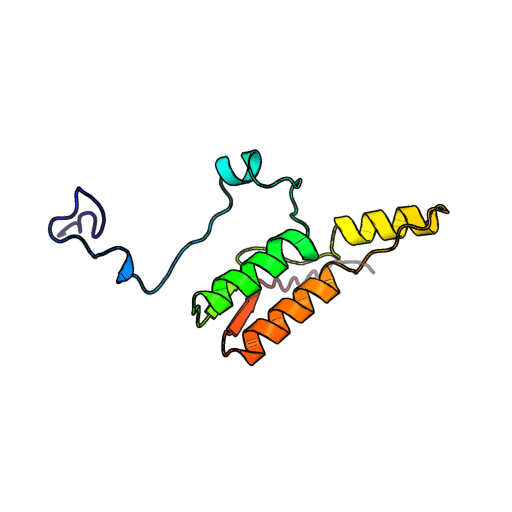 1 89 ? 14.819 4.838 -16.454 1.00 95.06 89 ILE A CA 1
ATOM 718 C C . ILE A 1 89 ? 15.108 4.735 -14.953 1.00 95.06 89 ILE A C 1
ATOM 720 O O . ILE A 1 89 ? 15.136 3.618 -14.429 1.00 95.06 89 ILE A O 1
ATOM 724 N N . PRO A 1 90 ? 15.325 5.853 -14.238 1.00 94.19 90 PRO A N 1
ATOM 725 C CA . PRO A 1 90 ? 15.470 5.814 -12.791 1.00 94.19 90 PRO A CA 1
ATOM 726 C C . PRO A 1 90 ? 14.121 5.480 -12.147 1.00 94.19 90 PRO A C 1
ATOM 728 O O . PRO A 1 90 ? 13.109 6.122 -12.431 1.00 94.19 90 PRO A O 1
ATOM 731 N N . PHE A 1 91 ? 14.102 4.488 -11.260 1.00 94.88 91 PHE A N 1
ATOM 732 C CA . PHE A 1 91 ? 12.921 4.127 -10.479 1.00 94.88 91 PHE A CA 1
ATOM 733 C C . PHE A 1 91 ? 13.320 3.584 -9.103 1.00 94.88 91 PHE A C 1
ATOM 735 O O . PHE A 1 91 ? 14.466 3.191 -8.889 1.00 94.88 91 PHE A O 1
ATOM 742 N N . ARG A 1 92 ? 12.368 3.584 -8.166 1.00 95.44 92 ARG A N 1
ATOM 743 C CA . ARG A 1 92 ? 12.488 2.896 -6.874 1.00 95.44 92 ARG A CA 1
ATOM 744 C C . ARG A 1 92 ? 11.670 1.617 -6.929 1.00 95.44 92 ARG A C 1
ATOM 746 O O . ARG A 1 92 ? 10.573 1.640 -7.485 1.00 95.44 92 ARG A O 1
ATOM 753 N N . HIS A 1 93 ? 12.177 0.532 -6.355 1.00 96.38 93 HIS A N 1
ATOM 754 C CA . HIS A 1 93 ? 11.467 -0.738 -6.402 1.00 96.38 93 HIS A CA 1
ATOM 755 C C . HIS A 1 93 ? 10.201 -0.679 -5.533 1.00 96.38 93 HIS A C 1
ATOM 757 O O . HIS A 1 93 ? 10.238 -0.256 -4.377 1.00 96.38 93 HIS A O 1
ATOM 763 N N . GLY A 1 94 ? 9.068 -1.120 -6.076 1.00 97.19 94 GLY A N 1
ATOM 764 C CA . GLY A 1 94 ? 7.763 -1.079 -5.417 1.00 97.19 94 GLY A CA 1
ATOM 765 C C . GLY A 1 94 ? 7.744 -1.829 -4.091 1.00 97.19 94 GLY A C 1
ATOM 766 O O . GLY A 1 94 ? 7.171 -1.345 -3.117 1.00 97.19 94 GLY A O 1
ATOM 767 N N . ASP A 1 95 ? 8.445 -2.960 -4.030 1.00 97.19 95 ASP A N 1
ATOM 768 C CA . ASP A 1 95 ? 8.603 -3.750 -2.803 1.00 97.19 95 ASP A CA 1
ATOM 769 C C . ASP A 1 95 ? 9.316 -2.968 -1.697 1.00 97.19 95 ASP A C 1
ATOM 771 O O . 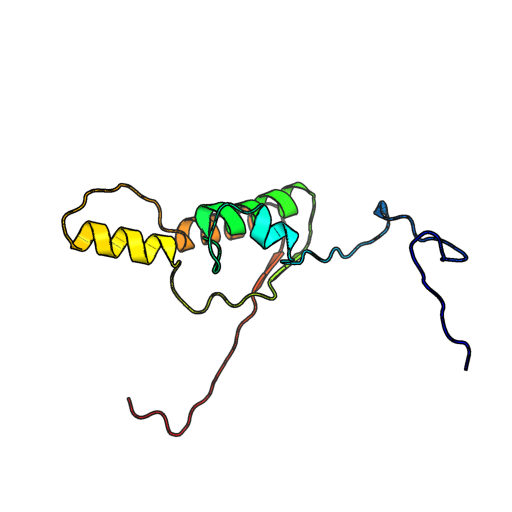ASP A 1 95 ? 8.894 -3.022 -0.544 1.00 97.19 95 ASP A O 1
ATOM 775 N N . GLU A 1 96 ? 10.348 -2.192 -2.040 1.00 97.88 96 GLU A N 1
ATOM 776 C CA . GLU A 1 96 ? 11.074 -1.356 -1.078 1.00 97.88 96 GLU A CA 1
ATOM 777 C C . GLU A 1 96 ? 10.174 -0.234 -0.558 1.00 97.88 96 GLU A C 1
ATOM 779 O O . GLU A 1 96 ? 10.052 -0.033 0.650 1.00 97.88 96 GLU A O 1
ATOM 784 N N . VAL A 1 97 ? 9.472 0.459 -1.459 1.00 98.44 97 VAL A N 1
ATOM 785 C CA . VAL A 1 97 ? 8.561 1.554 -1.090 1.00 98.44 97 VAL A CA 1
ATOM 786 C C . VAL A 1 97 ? 7.402 1.050 -0.221 1.00 98.44 97 VAL A C 1
ATOM 788 O O . VAL A 1 97 ? 6.962 1.748 0.701 1.00 98.44 97 VAL A O 1
ATOM 791 N N . PHE A 1 98 ? 6.911 -0.164 -0.479 1.00 98.25 98 PHE A N 1
ATOM 792 C CA . PHE A 1 98 ? 5.874 -0.798 0.329 1.00 98.25 98 PHE A CA 1
ATOM 793 C C . PHE A 1 98 ? 6.402 -1.270 1.687 1.00 98.25 98 PHE A C 1
ATOM 795 O O . PHE A 1 98 ? 5.756 -1.013 2.705 1.00 98.25 98 PHE A O 1
ATOM 802 N N . ALA A 1 99 ? 7.603 -1.851 1.746 1.00 98.31 99 ALA A N 1
ATOM 803 C CA . ALA A 1 99 ? 8.265 -2.199 3.004 1.00 98.31 99 ALA A CA 1
ATOM 804 C C . ALA A 1 99 ? 8.524 -0.962 3.886 1.00 98.31 99 ALA A C 1
ATOM 806 O O . ALA A 1 99 ? 8.317 -1.003 5.103 1.00 98.31 99 ALA A O 1
ATOM 807 N N . GLU A 1 100 ? 8.894 0.171 3.284 1.00 98.69 100 GLU A N 1
ATOM 808 C CA . GLU A 1 100 ? 9.017 1.457 3.978 1.00 98.69 100 GLU A CA 1
ATOM 809 C C . GLU A 1 100 ? 7.677 1.959 4.514 1.00 98.69 100 GLU A C 1
ATOM 811 O O . GLU A 1 100 ? 7.618 2.485 5.625 1.00 98.69 100 GLU A O 1
ATOM 816 N N . ALA A 1 101 ? 6.587 1.795 3.759 1.00 98.81 101 ALA A N 1
ATOM 817 C CA . ALA A 1 101 ? 5.250 2.154 4.228 1.00 98.81 101 ALA A CA 1
ATOM 818 C C . ALA A 1 101 ? 4.808 1.284 5.413 1.00 98.81 101 ALA A C 1
ATOM 820 O O . ALA A 1 101 ? 4.231 1.799 6.370 1.00 98.81 101 ALA A O 1
ATOM 821 N N . ILE A 1 102 ? 5.125 -0.013 5.390 1.00 98.69 102 ILE A N 1
ATOM 822 C CA . ILE A 1 102 ? 4.876 -0.926 6.513 1.00 98.69 102 ILE A CA 1
ATOM 823 C C . ILE A 1 102 ? 5.706 -0.514 7.734 1.00 98.69 102 ILE A C 1
ATOM 825 O O . ILE A 1 102 ? 5.170 -0.422 8.837 1.00 98.69 102 ILE A O 1
ATOM 829 N N . SER A 1 103 ? 6.988 -0.203 7.541 1.00 98.75 103 SER A N 1
ATOM 830 C CA . SER A 1 103 ? 7.873 0.280 8.611 1.00 98.75 103 SER A CA 1
ATOM 831 C C . SER A 1 103 ? 7.363 1.596 9.207 1.00 98.75 103 SER A C 1
ATOM 833 O O . SER A 1 103 ? 7.325 1.764 10.427 1.00 98.75 103 SER A O 1
ATOM 835 N N . TYR A 1 104 ? 6.888 2.511 8.355 1.00 98.81 104 TYR A N 1
ATOM 836 C CA . TYR A 1 104 ? 6.225 3.743 8.774 1.00 98.81 104 TYR A CA 1
ATOM 837 C C . TYR A 1 104 ? 4.990 3.449 9.631 1.00 98.81 104 TYR A C 1
ATOM 839 O O . TYR A 1 104 ? 4.892 3.957 10.748 1.00 98.81 104 TYR A O 1
ATOM 847 N N . ALA A 1 105 ? 4.087 2.587 9.158 1.00 98.81 105 ALA A N 1
ATOM 848 C CA . ALA A 1 105 ? 2.884 2.199 9.888 1.00 98.81 105 ALA A CA 1
ATOM 849 C C . ALA A 1 105 ? 3.210 1.634 11.277 1.00 98.81 105 ALA A C 1
ATOM 851 O O . ALA A 1 105 ? 2.649 2.077 12.282 1.00 98.81 105 ALA A O 1
ATOM 852 N N . GLN A 1 106 ? 4.190 0.733 11.354 1.00 98.56 106 GLN A N 1
ATOM 853 C CA . GLN A 1 106 ? 4.655 0.150 12.612 1.00 98.56 106 GLN A CA 1
ATOM 854 C C . GLN A 1 106 ? 5.226 1.210 13.561 1.00 98.56 106 GLN A C 1
ATOM 856 O O . GLN A 1 106 ? 4.900 1.200 14.748 1.00 98.56 106 GLN A O 1
ATOM 861 N N . SER A 1 107 ? 5.999 2.173 13.045 1.00 98.62 107 SER A N 1
ATOM 862 C CA . SER A 1 107 ? 6.530 3.292 13.841 1.00 98.62 107 SER A CA 1
ATOM 863 C C . SER A 1 107 ? 5.434 4.191 14.435 1.00 98.62 107 SER A C 1
ATOM 865 O O . SER A 1 107 ? 5.641 4.823 15.469 1.00 98.62 107 SER A O 1
ATOM 867 N N . LYS A 1 108 ? 4.247 4.220 13.813 1.00 98.62 108 LYS A N 1
ATOM 868 C CA . LYS A 1 108 ? 3.051 4.941 14.281 1.00 98.62 108 LYS A CA 1
ATOM 869 C C . LYS A 1 108 ? 2.135 4.090 15.169 1.00 98.62 108 LYS A C 1
ATOM 871 O O . LYS A 1 108 ? 1.098 4.571 15.618 1.00 98.62 108 LYS A O 1
ATOM 876 N N . GLY A 1 109 ? 2.507 2.840 15.443 1.00 98.44 109 GLY A N 1
ATOM 877 C CA . GLY A 1 109 ? 1.714 1.907 16.244 1.00 98.44 109 GLY A CA 1
ATOM 878 C C . GLY A 1 109 ? 0.608 1.183 15.467 1.00 98.44 109 GLY A C 1
ATOM 879 O O . GLY A 1 109 ? -0.191 0.473 16.082 1.00 98.44 109 GLY A O 1
ATOM 880 N N . THR A 1 110 ? 0.560 1.315 14.138 1.00 98.75 110 THR A N 1
ATOM 881 C CA . THR A 1 110 ? -0.329 0.532 13.273 1.00 98.75 110 THR A CA 1
ATOM 882 C C . THR A 1 110 ? 0.314 -0.814 12.949 1.00 98.75 110 THR A C 1
ATOM 884 O O . THR A 1 110 ? 1.423 -0.885 12.422 1.00 98.75 110 THR A O 1
ATOM 887 N N . LYS A 1 111 ? -0.392 -1.913 13.226 1.00 98.69 111 LYS A N 1
ATOM 888 C CA . LYS A 1 111 ? 0.053 -3.261 12.845 1.00 98.69 111 LYS A CA 1
ATOM 889 C C . LYS A 1 111 ? -0.420 -3.605 11.438 1.00 98.69 111 LYS A C 1
ATOM 891 O O . LYS A 1 111 ? -1.569 -3.341 11.099 1.00 98.69 111 LYS A O 1
ATOM 896 N N . ILE A 1 112 ? 0.439 -4.251 10.658 1.00 98.25 112 ILE A N 1
ATOM 897 C CA . ILE A 1 112 ? 0.103 -4.749 9.321 1.00 98.25 112 ILE A CA 1
ATOM 898 C C . ILE A 1 112 ? 0.042 -6.274 9.366 1.00 98.25 112 ILE A C 1
ATOM 900 O O . ILE A 1 112 ? 0.956 -6.913 9.888 1.00 98.25 112 ILE A O 1
ATOM 904 N N . VAL A 1 113 ? -1.032 -6.846 8.830 1.00 97.94 113 VAL A N 1
ATOM 905 C CA . VAL A 1 113 ? -1.206 -8.290 8.644 1.00 97.94 113 VAL A CA 1
ATOM 906 C C . VAL A 1 113 ? -1.355 -8.547 7.151 1.00 97.94 113 VAL A C 1
ATOM 908 O O . VAL A 1 113 ? -2.245 -7.989 6.513 1.00 97.94 113 VAL A O 1
ATOM 911 N N . LEU A 1 114 ? -0.474 -9.374 6.596 1.00 96.50 114 LEU A N 1
ATOM 912 C CA . LEU A 1 114 ? -0.499 -9.753 5.186 1.00 96.50 114 LEU A CA 1
ATOM 913 C C . LEU A 1 114 ? -1.023 -11.181 5.046 1.00 96.50 114 LEU A C 1
ATOM 915 O O . LEU A 1 114 ? -0.671 -12.050 5.851 1.00 96.50 114 LEU A O 1
ATOM 919 N N . ALA A 1 115 ? -1.835 -11.420 4.019 1.00 92.25 115 ALA A N 1
ATOM 920 C CA . ALA A 1 115 ? -2.187 -12.770 3.614 1.00 92.25 115 ALA A CA 1
ATOM 921 C C . ALA A 1 115 ? -0.917 -13.555 3.252 1.00 92.25 115 ALA A C 1
ATOM 923 O O . ALA A 1 115 ? 0.013 -13.034 2.634 1.00 92.25 115 ALA A O 1
ATOM 924 N N . SER A 1 116 ? -0.869 -14.819 3.667 1.00 87.94 116 SER A N 1
ATOM 925 C CA . SER A 1 116 ? 0.209 -15.737 3.308 1.00 87.94 116 SER A CA 1
ATOM 926 C C . SER A 1 116 ? -0.367 -17.118 3.044 1.00 87.94 116 SER A C 1
ATOM 928 O O . SER A 1 116 ? -1.282 -17.567 3.739 1.00 87.94 116 SER A O 1
ATOM 930 N N . LYS A 1 117 ? 0.201 -17.804 2.054 1.00 84.00 117 LYS A N 1
ATOM 931 C CA . LYS A 1 117 ? -0.150 -19.173 1.700 1.00 84.00 117 LYS A CA 1
ATOM 932 C C . LYS A 1 117 ? 1.079 -20.060 1.839 1.00 84.00 117 LYS A C 1
ATOM 934 O O . LYS A 1 117 ? 2.124 -19.790 1.256 1.00 84.00 117 LYS A O 1
ATOM 939 N N . LYS A 1 118 ? 0.950 -21.149 2.597 1.00 80.94 118 LYS A N 1
ATOM 940 C CA . LYS A 1 118 ? 1.963 -22.206 2.676 1.00 80.94 118 LYS A CA 1
ATOM 941 C C . LYS A 1 118 ? 1.451 -23.423 1.915 1.00 80.94 118 LYS A C 1
ATOM 943 O O . LYS A 1 118 ? 0.519 -24.078 2.372 1.00 80.94 118 LYS A O 1
ATOM 948 N N . VAL A 1 119 ? 2.050 -23.717 0.764 1.00 79.25 119 VAL A N 1
ATOM 949 C CA . VAL A 1 119 ? 1.723 -24.905 -0.039 1.00 79.25 119 VAL A CA 1
ATOM 950 C C . VAL A 1 119 ? 2.813 -25.954 0.159 1.00 79.25 119 VAL A C 1
ATOM 952 O O . VAL A 1 119 ? 3.997 -25.632 0.129 1.00 79.25 119 VAL A O 1
ATOM 955 N N . ASN A 1 120 ? 2.412 -27.203 0.385 1.00 80.81 120 ASN A N 1
ATOM 956 C CA . ASN A 1 120 ? 3.305 -28.355 0.362 1.00 80.81 120 ASN A CA 1
ATOM 957 C C . ASN A 1 120 ? 2.925 -29.211 -0.852 1.00 80.81 120 ASN A C 1
ATOM 959 O O . ASN A 1 120 ? 1.811 -29.730 -0.889 1.00 80.81 120 ASN A O 1
ATOM 963 N N . GLU A 1 121 ? 3.817 -29.323 -1.839 1.00 78.69 121 GLU A N 1
ATOM 964 C CA . GLU A 1 121 ? 3.634 -30.173 -3.022 1.00 78.69 121 GLU A CA 1
ATOM 965 C C . GLU A 1 121 ? 4.635 -31.338 -2.972 1.00 78.69 121 GLU A C 1
ATOM 967 O O . GLU A 1 121 ? 5.775 -31.181 -3.412 1.00 78.69 121 GLU A O 1
ATOM 972 N N . PRO A 1 122 ? 4.235 -32.522 -2.462 1.00 76.38 122 PRO A N 1
ATOM 973 C CA . PRO A 1 122 ? 5.137 -33.668 -2.303 1.00 76.38 122 PRO A CA 1
ATOM 974 C C . PRO A 1 122 ? 5.712 -34.190 -3.626 1.00 76.38 122 PRO A C 1
ATOM 976 O O . PRO A 1 122 ? 6.709 -34.903 -3.630 1.00 76.38 122 PRO A O 1
ATOM 979 N N . THR A 1 123 ? 5.063 -33.864 -4.745 1.00 80.75 123 THR A N 1
ATOM 980 C CA . THR A 1 123 ? 5.397 -34.339 -6.092 1.00 80.75 123 THR A CA 1
ATOM 981 C C . THR A 1 123 ? 6.070 -33.278 -6.960 1.00 80.75 123 THR A C 1
ATOM 983 O O . THR A 1 123 ? 6.259 -33.514 -8.153 1.00 80.75 123 THR A O 1
ATOM 986 N N . ARG A 1 124 ? 6.411 -32.103 -6.413 1.00 64.50 124 ARG A N 1
ATOM 987 C CA . ARG A 1 124 ? 7.124 -31.075 -7.174 1.00 64.50 124 ARG A CA 1
ATOM 988 C C . ARG A 1 124 ? 8.566 -31.532 -7.384 1.00 64.50 124 ARG A C 1
ATOM 990 O O . ARG A 1 124 ? 9.375 -31.497 -6.461 1.00 64.50 124 ARG A O 1
ATOM 997 N N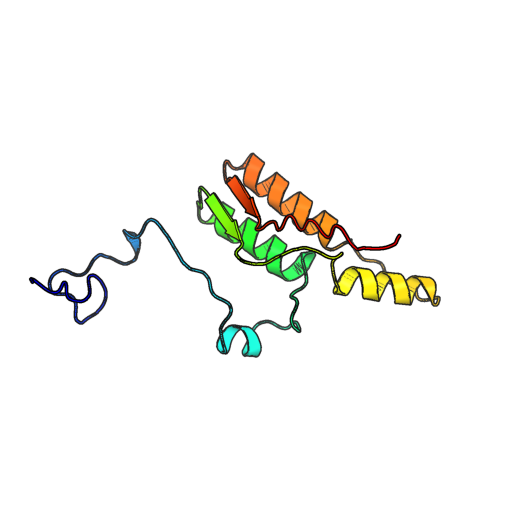 . LEU A 1 125 ? 8.861 -32.003 -8.592 1.00 65.56 125 LEU A N 1
ATOM 998 C CA . LEU A 1 125 ? 10.233 -32.266 -9.014 1.00 65.56 125 LEU A CA 1
ATOM 999 C C . LEU A 1 125 ? 10.983 -30.918 -9.090 1.00 65.56 125 LEU A C 1
ATOM 1001 O O . LEU A 1 125 ? 10.382 -29.950 -9.567 1.00 65.56 125 LEU A O 1
ATOM 1005 N N . PRO A 1 126 ? 12.220 -30.828 -8.564 1.00 65.25 126 PRO A N 1
ATOM 1006 C CA . PRO A 1 126 ? 13.030 -29.612 -8.625 1.00 65.25 126 PRO A CA 1
ATOM 1007 C C . PRO A 1 126 ? 13.359 -29.191 -10.061 1.00 65.25 126 PRO A C 1
ATOM 1009 O O . PRO A 1 126 ? 13.480 -30.084 -10.933 1.00 65.25 126 PRO A O 1
#

Organism: NCBI:txid412755

pLDDT: mean 89.57, std 11.23, range [52.09, 98.81]

Sequence (126 aa):
TRIRGPLAGLSARNPIPRDSLKVVLVDIDDESWRLVPYKWPYPRDDVWARVVRNLTDAGARVIVFDVEFDSPDFKSDYLEKLNRAGSNIPFRHGDEVFAEAISYAQSKGTKIVLASKKVNEPTRLP

Secondary structure (DSSP, 8-state):
------SSSTT-SSPPPGGG-S-------HHHHHHSSSPSSPPIIIIIHHHHHHHHHTT-SEEEE-S---S--HHHHHHHHHHHTT-------HHHHHHHHHHHHHHTT-EEEE-------TT---

InterPro domains:
  IPR007890 CHASE2 [PF05226] (15-105)

Radius of gyration: 19.79 Å; chains: 1; bounding box: 56×43×39 Å

Foldseek 3Di:
DDDDDDQADPPHPHHDPPVNDLDDDDDCDPVVVVPVPDDPVDFLQPPVLVVLQVCLVVPALEDEDPDDPPDFGPVQVVVVVVVVVPDDDDDDGSVVNNVVSCVVSVVSNYHYHYDDDDDDDVPDDD